Protein AF-A0A7S2DXL7-F1 (afdb_monomer)

InterPro domains:
  IPR011990 Tetratricopeptide-like helical domain superfamily [G3DSA:1.25.40.10] (2-121)
  IPR011990 Tetratricopeptide-like helical domain superfamily [SSF48452] (6-96)

Foldseek 3Di:
DVPLQVQLLVLQVVLVVCVVVVNLVVSLVSLVVSLVSCVPPPDLQSNLLSLLSSLVSCVVVVVLVSSLVSLVVSCVSPVPPPSSVLSNVLSCCVVVVPPPCNVVSVVVNVVSVVVVVVVSVVVVVVVPDD

Solvent-accessible surface area (backbone atoms only — not comparable to full-atom values): 6522 Å² total; per-residue (Å²): 127,63,67,42,55,51,50,22,49,51,24,42,54,50,14,54,55,32,37,78,68,75,33,32,72,62,13,23,54,25,13,51,52,15,24,66,58,30,67,89,47,94,61,36,64,63,35,16,52,24,26,28,52,22,12,50,29,27,44,76,71,70,40,44,74,61,13,39,54,25,7,49,50,7,25,73,52,30,75,85,36,63,60,15,51,47,45,38,53,52,42,50,27,62,77,69,70,47,74,83,58,60,65,60,49,53,54,51,52,50,51,45,53,50,50,51,53,49,50,53,51,48,53,54,56,66,75,61,75,126

Nearest PDB structures (foldseek):
  8rst-assembly1_A-2  TM=7.133E-01  e=2.708E-02  Bacillus phage phi3T
  3ro2-assembly1_A  TM=6.864E-01  e=3.503E-02  Mus musculus
  8rtc-assembly2_B  TM=7.166E-01  e=5.023E-02  Bacillus phage phi3T
  8j8p-assembly1_C  TM=7.841E-01  e=1.145E-01  Saccharomyces eubayanus
  7dkh-assembly2_E  TM=7.650E-01  e=1.728E-01  Saccharomyces cerevisiae S288C

Sequence (130 aa):
PHAARERAICHAALGRCLWRRGRPLEAAAQYEAGLRVTRDHSDVEVPSCLAASASRMYFEIGKFNLAEALASEAAQLHAESDVARLMVEAVHAVEGNQFEGAGEIADTGLEAARRTSRLVAAVVRDSGGL

Structure (mmCIF, N/CA/C/O backbone):
data_AF-A0A7S2DXL7-F1
#
_entry.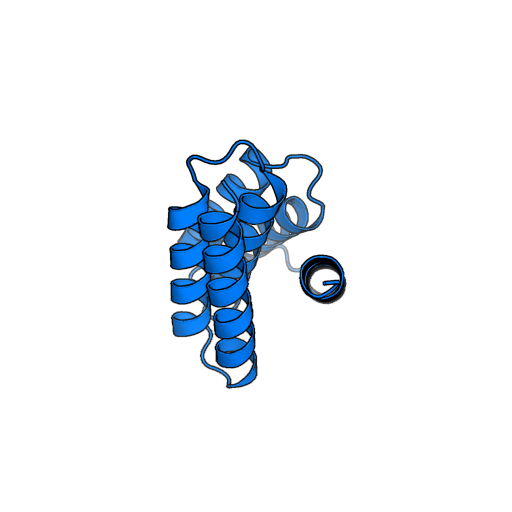id   AF-A0A7S2DXL7-F1
#
loop_
_atom_site.group_PDB
_atom_site.id
_atom_site.type_symbol
_atom_site.label_atom_id
_atom_site.label_alt_id
_atom_site.label_comp_id
_atom_site.label_asym_id
_atom_site.label_entity_id
_atom_site.label_seq_id
_atom_site.pdbx_PDB_ins_code
_atom_site.Cartn_x
_atom_site.Cartn_y
_atom_site.Cartn_z
_atom_site.occupancy
_atom_site.B_iso_or_equiv
_atom_site.auth_seq_id
_atom_site.auth_comp_id
_atom_site.auth_asym_id
_atom_site.auth_atom_id
_atom_site.pdbx_PDB_model_num
ATOM 1 N N . PRO A 1 1 ? 17.096 -4.241 -16.259 1.00 60.31 1 PRO A N 1
ATOM 2 C CA . PRO A 1 1 ? 17.062 -3.009 -15.429 1.00 60.31 1 PRO A CA 1
ATOM 3 C C . PRO A 1 1 ? 15.818 -2.124 -15.655 1.00 60.31 1 PRO A C 1
ATOM 5 O O . PRO A 1 1 ? 15.212 -1.715 -14.678 1.00 60.31 1 PRO A O 1
ATOM 8 N N . HIS A 1 2 ? 15.380 -1.873 -16.899 1.00 66.81 2 HIS A N 1
ATOM 9 C CA . HIS A 1 2 ? 14.184 -1.046 -17.173 1.00 66.81 2 HIS A CA 1
ATOM 10 C C . HIS A 1 2 ? 12.842 -1.792 -17.058 1.00 66.81 2 HIS A C 1
ATOM 12 O O . HIS A 1 2 ? 11.907 -1.294 -16.436 1.00 66.81 2 HIS A O 1
ATOM 18 N N . ALA A 1 3 ? 12.765 -3.021 -17.575 1.00 80.06 3 ALA A N 1
ATOM 19 C CA . ALA A 1 3 ? 11.505 -3.767 -17.674 1.00 80.06 3 ALA A CA 1
ATOM 20 C C . ALA A 1 3 ? 10.828 -4.069 -16.321 1.00 80.06 3 ALA A C 1
ATOM 22 O O . ALA A 1 3 ? 9.606 -4.155 -16.230 1.00 80.06 3 ALA A O 1
ATOM 23 N N . ALA A 1 4 ? 11.607 -4.244 -15.252 1.00 80.12 4 ALA A N 1
ATOM 24 C CA . ALA A 1 4 ? 11.070 -4.477 -13.912 1.00 80.12 4 ALA A CA 1
ATOM 25 C C . ALA A 1 4 ? 10.490 -3.195 -13.296 1.00 80.12 4 ALA A C 1
ATOM 27 O O . ALA A 1 4 ? 9.410 -3.232 -12.709 1.00 80.12 4 ALA A O 1
ATOM 28 N N . ARG A 1 5 ? 11.152 -2.051 -13.514 1.00 79.94 5 ARG A N 1
ATOM 29 C CA . ARG A 1 5 ? 10.647 -0.731 -13.120 1.00 79.94 5 ARG A CA 1
ATOM 30 C C . ARG A 1 5 ? 9.350 -0.394 -13.854 1.00 79.94 5 ARG A C 1
ATOM 32 O O . ARG A 1 5 ? 8.380 0.013 -13.226 1.00 79.94 5 ARG A O 1
ATOM 39 N N . GLU A 1 6 ? 9.289 -0.639 -15.160 1.00 83.69 6 GLU A N 1
ATOM 40 C CA . GLU A 1 6 ? 8.064 -0.471 -15.954 1.00 83.69 6 GLU A CA 1
ATOM 41 C C . GLU A 1 6 ? 6.936 -1.382 -15.467 1.00 83.69 6 GLU A C 1
ATOM 43 O O . GLU A 1 6 ? 5.812 -0.926 -15.264 1.00 83.69 6 GLU A O 1
ATOM 48 N N . ARG A 1 7 ? 7.235 -2.657 -15.190 1.00 87.69 7 ARG A N 1
ATOM 49 C CA . ARG A 1 7 ? 6.252 -3.606 -14.652 1.00 87.69 7 ARG A CA 1
ATOM 50 C C . ARG A 1 7 ? 5.707 -3.153 -13.295 1.00 87.69 7 ARG A C 1
ATOM 52 O O . ARG A 1 7 ? 4.498 -3.214 -13.078 1.00 87.69 7 ARG A O 1
ATOM 59 N N . ALA A 1 8 ? 6.563 -2.645 -12.411 1.00 87.56 8 ALA A N 1
ATOM 60 C CA . ALA A 1 8 ? 6.138 -2.036 -11.154 1.00 87.56 8 ALA A CA 1
ATOM 61 C C . ALA A 1 8 ? 5.255 -0.799 -11.363 1.00 87.56 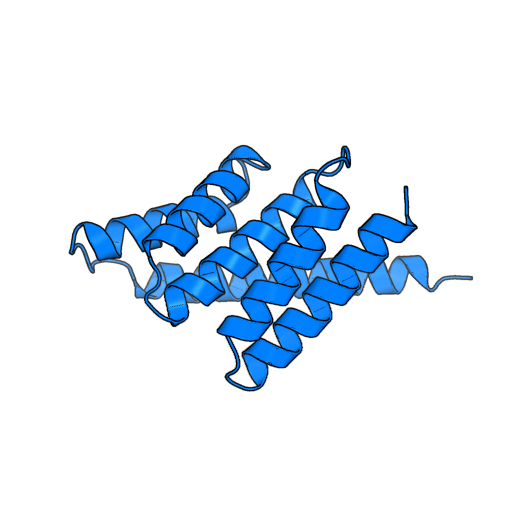8 ALA A C 1
ATOM 63 O O . ALA A 1 8 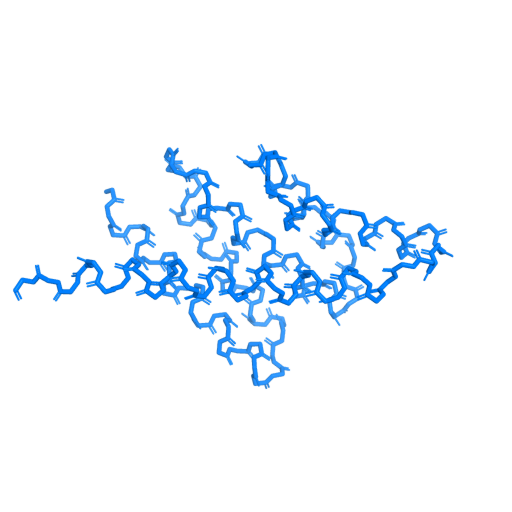? 4.226 -0.662 -10.700 1.00 87.56 8 ALA A O 1
ATOM 64 N N . ILE A 1 9 ? 5.593 0.065 -12.322 1.00 84.88 9 ILE A N 1
ATOM 65 C CA . ILE A 1 9 ? 4.769 1.224 -12.684 1.00 84.88 9 ILE A CA 1
ATOM 66 C C . ILE A 1 9 ? 3.391 0.782 -13.202 1.00 84.88 9 ILE A C 1
ATOM 68 O O . ILE A 1 9 ? 2.378 1.372 -12.815 1.00 84.88 9 ILE A O 1
ATOM 72 N N . CYS A 1 10 ? 3.320 -0.269 -14.022 1.00 88.31 10 CYS A N 1
ATOM 73 C CA . CYS A 1 10 ? 2.055 -0.834 -14.496 1.00 88.31 10 CYS A CA 1
ATOM 74 C C . CYS A 1 10 ? 1.199 -1.354 -13.337 1.00 88.31 10 CYS A C 1
ATOM 76 O O . CYS A 1 10 ? 0.014 -1.021 -13.250 1.00 88.31 10 CYS A O 1
ATOM 78 N N . HIS A 1 11 ? 1.799 -2.110 -12.416 1.00 90.81 11 HIS A N 1
ATOM 79 C CA . HIS A 1 11 ? 1.129 -2.558 -11.198 1.00 90.81 11 HIS A CA 1
ATOM 80 C C . HIS A 1 11 ? 0.620 -1.374 -10.361 1.00 90.81 11 HIS A C 1
ATOM 82 O O . HIS A 1 11 ? -0.540 -1.371 -9.945 1.00 90.81 11 HIS A O 1
ATOM 88 N N . ALA A 1 12 ? 1.419 -0.314 -10.201 1.00 85.19 12 ALA A N 1
ATOM 89 C CA . ALA A 1 12 ? 1.003 0.896 -9.493 1.00 85.19 12 ALA A CA 1
ATOM 90 C C . ALA A 1 12 ? -0.185 1.599 -10.168 1.00 85.19 12 ALA A C 1
ATOM 92 O O . ALA A 1 12 ? -1.117 2.059 -9.505 1.00 85.19 12 ALA A O 1
ATOM 93 N N . ALA A 1 13 ? -0.170 1.696 -11.499 1.00 87.25 13 ALA A N 1
ATOM 94 C CA . ALA A 1 13 ? -1.252 2.305 -12.261 1.00 87.25 13 ALA A CA 1
ATOM 95 C C . ALA A 1 13 ? -2.557 1.506 -12.134 1.00 87.25 13 ALA A C 1
ATOM 97 O O . ALA A 1 13 ? -3.618 2.097 -11.913 1.00 87.25 13 ALA A O 1
ATOM 98 N N . LEU A 1 14 ? -2.479 0.174 -12.208 1.00 91.25 14 LEU A N 1
ATOM 99 C CA . LEU A 1 14 ? -3.630 -0.702 -12.010 1.00 91.25 14 LEU A CA 1
ATOM 100 C C . LEU A 1 14 ? 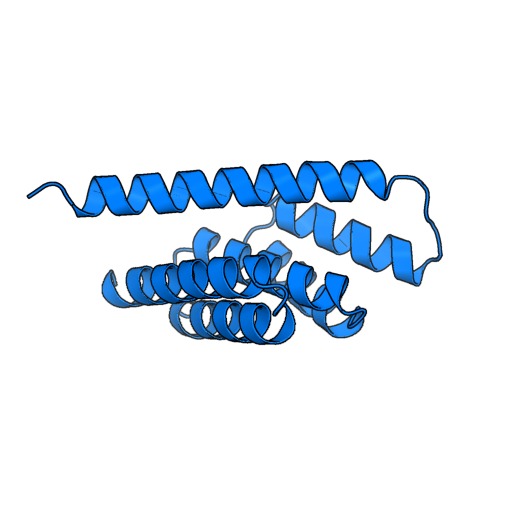-4.166 -0.615 -10.575 1.00 91.25 14 LEU A C 1
ATOM 102 O O . LEU A 1 14 ? -5.376 -0.470 -10.395 1.00 91.25 14 LEU A O 1
ATOM 106 N N . GLY A 1 15 ? -3.283 -0.609 -9.571 1.00 90.38 15 GLY A N 1
ATOM 107 C CA . GLY A 1 15 ? -3.649 -0.413 -8.167 1.00 90.38 15 GLY A CA 1
ATOM 108 C C . GLY A 1 15 ? -4.447 0.875 -7.952 1.00 90.38 15 GLY A C 1
ATOM 109 O O . GLY A 1 15 ? -5.540 0.844 -7.386 1.00 90.38 15 GLY A O 1
ATOM 110 N N . ARG A 1 16 ? -3.997 1.999 -8.527 1.00 87.31 16 ARG A N 1
ATOM 111 C CA . ARG A 1 16 ? -4.742 3.274 -8.483 1.00 87.31 16 ARG A CA 1
ATOM 112 C C . ARG A 1 16 ? -6.116 3.193 -9.142 1.00 87.31 16 ARG A C 1
ATOM 114 O O . ARG A 1 16 ? -7.060 3.839 -8.688 1.00 87.31 16 ARG A O 1
ATOM 121 N N . CYS A 1 17 ? -6.245 2.468 -10.249 1.00 88.19 17 CYS A N 1
ATOM 122 C CA . CYS A 1 17 ? -7.533 2.286 -10.917 1.00 88.19 17 CYS A CA 1
ATOM 123 C C . CYS A 1 17 ? -8.500 1.444 -10.077 1.00 88.19 17 CYS A C 1
ATOM 125 O O . CYS A 1 17 ? -9.681 1.773 -10.014 1.00 88.19 17 CYS A O 1
ATOM 127 N N . LEU A 1 18 ? -8.008 0.397 -9.414 1.00 90.62 18 LEU A N 1
ATOM 128 C CA . LEU A 1 18 ? -8.809 -0.446 -8.523 1.00 90.62 18 LEU A CA 1
ATOM 129 C C . LEU A 1 18 ? -9.259 0.320 -7.280 1.00 90.62 18 LEU A C 1
ATOM 131 O O . LEU A 1 18 ? -10.439 0.280 -6.937 1.00 90.62 18 LEU A O 1
ATOM 135 N N . TRP A 1 19 ? -8.361 1.097 -6.677 1.00 88.06 19 TRP A N 1
ATOM 136 C CA . TRP A 1 19 ? -8.691 1.947 -5.537 1.00 88.06 19 TRP A CA 1
ATOM 137 C C . TRP A 1 19 ? -9.797 2.953 -5.871 1.00 88.06 19 TRP A C 1
ATOM 139 O O . TRP A 1 19 ? -10.812 3.004 -5.184 1.00 88.06 19 TRP A O 1
ATOM 149 N N . ARG A 1 20 ? -9.675 3.668 -6.999 1.00 87.44 20 ARG A N 1
ATOM 150 C CA . ARG A 1 20 ? -10.712 4.607 -7.470 1.00 87.44 20 ARG A CA 1
ATOM 151 C C . ARG A 1 20 ? -12.059 3.945 -7.770 1.00 87.44 20 ARG A C 1
ATOM 153 O O . ARG A 1 20 ? -13.069 4.634 -7.828 1.00 87.44 20 ARG A O 1
ATOM 160 N N . ARG A 1 21 ? -12.084 2.625 -7.967 1.00 92.50 21 ARG A N 1
ATOM 161 C CA . ARG A 1 21 ? -13.311 1.824 -8.106 1.00 92.50 21 ARG A CA 1
ATOM 162 C C . ARG A 1 21 ? -13.830 1.281 -6.768 1.00 92.50 21 ARG A C 1
ATOM 164 O O . ARG A 1 21 ? -14.711 0.429 -6.782 1.00 92.50 21 ARG A O 1
ATOM 171 N N . GLY A 1 22 ? -13.282 1.722 -5.636 1.00 91.25 22 GLY A N 1
ATOM 172 C CA . GLY A 1 22 ? -13.668 1.248 -4.306 1.00 91.25 22 GLY A CA 1
ATOM 173 C C . GLY A 1 22 ? -13.195 -0.175 -4.005 1.00 91.25 22 GLY A C 1
ATOM 174 O O . GLY A 1 22 ? -13.820 -0.864 -3.206 1.00 91.25 22 GLY A O 1
ATOM 175 N N . ARG A 1 23 ? -12.113 -0.641 -4.649 1.00 93.56 23 ARG A N 1
ATOM 176 C CA . ARG A 1 23 ? -11.551 -1.997 -4.473 1.00 93.56 23 ARG A CA 1
ATOM 177 C C . ARG A 1 23 ? -10.169 -1.942 -3.796 1.00 93.56 23 ARG A C 1
ATOM 179 O O . ARG A 1 23 ? -9.177 -2.329 -4.418 1.00 93.56 23 ARG A O 1
ATOM 186 N N . PRO A 1 24 ? -10.068 -1.451 -2.545 1.00 89.00 24 PRO A N 1
ATOM 187 C CA . PRO A 1 24 ? -8.788 -1.217 -1.868 1.00 89.00 24 PRO A CA 1
ATOM 188 C C . PRO A 1 24 ? -7.975 -2.499 -1.644 1.00 89.00 24 PRO A C 1
ATOM 190 O O . PRO A 1 24 ? -6.763 -2.486 -1.830 1.00 89.00 24 PRO A O 1
ATOM 193 N N . LEU A 1 25 ? -8.616 -3.635 -1.344 1.00 93.38 25 LEU A N 1
ATOM 194 C CA . LEU A 1 25 ? -7.906 -4.908 -1.151 1.00 93.38 25 LEU A CA 1
ATOM 195 C C . LEU A 1 25 ? -7.168 -5.359 -2.422 1.00 93.38 25 LEU A C 1
ATOM 197 O O . LEU A 1 25 ? -6.029 -5.817 -2.374 1.00 93.38 25 LEU A O 1
ATOM 201 N N . GLU A 1 26 ? -7.804 -5.201 -3.580 1.00 94.06 26 GLU A N 1
ATOM 202 C CA . GLU A 1 26 ? -7.187 -5.552 -4.858 1.00 94.06 26 GLU A CA 1
ATOM 203 C C . GLU A 1 26 ? -6.140 -4.527 -5.282 1.00 94.06 26 GLU A C 1
ATOM 205 O O . GLU A 1 26 ? -5.141 -4.887 -5.900 1.00 94.06 26 GLU A O 1
ATOM 210 N N . ALA A 1 27 ? -6.337 -3.257 -4.921 1.00 91.88 27 ALA A N 1
ATOM 211 C CA . ALA A 1 27 ? -5.321 -2.233 -5.102 1.00 91.88 27 ALA A CA 1
ATOM 212 C C . ALA A 1 27 ? -4.047 -2.560 -4.307 1.00 91.88 27 ALA A C 1
ATOM 214 O O . ALA A 1 27 ? -2.959 -2.517 -4.880 1.00 91.88 27 ALA A O 1
ATOM 215 N N . ALA A 1 28 ? -4.185 -2.960 -3.037 1.00 93.56 28 ALA A N 1
ATOM 216 C CA . ALA A 1 28 ? -3.073 -3.393 -2.189 1.00 93.56 28 ALA A CA 1
ATOM 217 C C . ALA A 1 28 ? -2.284 -4.539 -2.841 1.00 93.56 28 ALA A C 1
ATOM 219 O O . ALA A 1 28 ? -1.068 -4.442 -3.005 1.00 93.56 28 ALA A O 1
ATOM 220 N N . ALA A 1 29 ? -2.990 -5.566 -3.327 1.00 95.31 29 ALA A N 1
ATOM 221 C CA . ALA A 1 29 ? -2.374 -6.711 -3.992 1.00 95.31 29 ALA A CA 1
ATOM 222 C C . ALA A 1 29 ? -1.550 -6.315 -5.231 1.00 95.31 29 ALA A C 1
ATOM 224 O O . ALA A 1 29 ? -0.495 -6.900 -5.489 1.00 95.31 29 ALA A O 1
ATOM 225 N N . GLN A 1 30 ? -2.001 -5.313 -5.995 1.00 95.00 30 GLN A N 1
ATOM 226 C CA . GLN A 1 30 ? -1.237 -4.802 -7.134 1.00 95.00 30 GLN A CA 1
ATOM 227 C C . GLN A 1 30 ? 0.015 -4.047 -6.691 1.00 95.00 30 GLN A C 1
ATOM 229 O O . GLN A 1 30 ? 1.085 -4.279 -7.250 1.00 95.00 30 GLN A O 1
ATOM 234 N N . TYR A 1 31 ? -0.074 -3.191 -5.673 1.00 91.62 31 TYR A N 1
ATOM 235 C CA . TYR A 1 31 ? 1.101 -2.482 -5.162 1.00 91.62 31 TYR A CA 1
ATOM 236 C C . TYR A 1 31 ? 2.163 -3.440 -4.609 1.00 91.62 31 TYR A C 1
ATOM 238 O O . TYR A 1 31 ? 3.338 -3.299 -4.944 1.00 91.62 31 TYR A O 1
ATOM 246 N N . GLU A 1 32 ? 1.762 -4.474 -3.868 1.00 94.44 32 GLU A N 1
ATOM 247 C CA . GLU A 1 32 ? 2.675 -5.521 -3.394 1.00 94.44 32 GLU A CA 1
ATOM 248 C C . GLU A 1 32 ? 3.301 -6.335 -4.533 1.00 94.44 32 GLU A C 1
ATOM 250 O O . GLU A 1 32 ? 4.451 -6.769 -4.436 1.00 94.44 32 GLU A O 1
ATOM 255 N N . ALA A 1 33 ? 2.554 -6.585 -5.614 1.00 94.12 33 ALA A N 1
ATOM 256 C CA . ALA A 1 33 ? 3.096 -7.249 -6.796 1.00 94.12 33 ALA A CA 1
ATOM 257 C C . ALA A 1 33 ? 4.173 -6.387 -7.467 1.00 94.12 33 ALA A C 1
ATOM 259 O O . ALA A 1 33 ? 5.235 -6.902 -7.811 1.00 94.12 33 ALA A O 1
ATOM 260 N N . GLY A 1 34 ? 3.939 -5.076 -7.581 1.00 91.31 34 GLY A N 1
ATOM 261 C CA . GLY A 1 34 ? 4.955 -4.127 -8.033 1.00 91.31 34 GLY A CA 1
ATOM 262 C C . GLY A 1 34 ? 6.188 -4.138 -7.129 1.00 91.31 34 GLY A C 1
ATOM 263 O O . GLY A 1 34 ? 7.302 -4.268 -7.630 1.00 91.31 34 GLY A O 1
ATOM 264 N N . LEU A 1 35 ? 5.981 -4.080 -5.809 1.00 91.19 35 LEU A N 1
ATOM 265 C CA . LEU A 1 35 ? 7.051 -4.062 -4.809 1.00 91.19 35 LEU A CA 1
ATOM 266 C C . LEU A 1 35 ? 7.955 -5.295 -4.929 1.00 91.19 35 LEU A C 1
ATOM 268 O O . LEU A 1 35 ? 9.177 -5.166 -4.966 1.00 91.19 35 LEU A O 1
ATOM 272 N N . ARG A 1 36 ? 7.359 -6.487 -5.069 1.00 91.50 36 ARG A N 1
ATOM 273 C CA . ARG A 1 36 ? 8.091 -7.750 -5.262 1.00 91.50 36 ARG A CA 1
ATOM 274 C C . ARG A 1 36 ? 8.976 -7.742 -6.504 1.00 91.50 36 ARG A C 1
ATOM 276 O O . ARG A 1 36 ? 10.062 -8.304 -6.470 1.00 91.50 36 ARG A O 1
ATOM 283 N N . VAL A 1 37 ? 8.527 -7.112 -7.589 1.00 89.81 37 VAL A N 1
ATOM 284 C CA . VAL A 1 37 ? 9.296 -7.033 -8.841 1.00 89.81 37 VAL A CA 1
ATOM 285 C C . VAL A 1 37 ? 10.492 -6.083 -8.713 1.00 89.81 37 VAL A C 1
ATOM 287 O O . VAL A 1 37 ? 11.512 -6.293 -9.368 1.00 89.81 37 VAL A O 1
ATOM 290 N N . THR A 1 38 ? 10.388 -5.051 -7.874 1.00 84.56 38 THR A N 1
ATOM 291 C CA . THR A 1 38 ? 11.438 -4.037 -7.699 1.00 84.56 38 THR A CA 1
ATOM 292 C C . THR A 1 38 ? 12.348 -4.267 -6.495 1.00 84.56 38 THR A C 1
ATOM 294 O O . THR A 1 38 ? 13.306 -3.523 -6.345 1.00 84.56 38 THR A O 1
ATOM 297 N N . ARG A 1 39 ? 12.102 -5.291 -5.666 1.00 77.75 39 ARG A N 1
ATOM 298 C CA . ARG A 1 39 ? 12.834 -5.521 -4.405 1.00 77.75 39 ARG A CA 1
ATOM 299 C C . ARG A 1 39 ? 14.352 -5.696 -4.577 1.00 77.75 39 ARG A C 1
ATOM 301 O O . ARG A 1 39 ? 15.097 -5.274 -3.705 1.00 77.75 39 ARG A O 1
ATOM 308 N N . ASP A 1 40 ? 14.800 -6.225 -5.714 1.00 74.75 40 ASP A N 1
ATOM 309 C CA . ASP A 1 40 ? 16.231 -6.420 -6.009 1.00 74.75 40 ASP A CA 1
ATOM 310 C C . ASP A 1 40 ? 16.868 -5.250 -6.793 1.00 74.75 40 ASP A C 1
ATOM 312 O O . ASP A 1 40 ? 17.965 -5.383 -7.336 1.00 74.75 40 ASP A O 1
ATOM 316 N N . HIS A 1 41 ? 16.178 -4.110 -6.923 1.00 72.81 41 HIS A N 1
ATOM 317 C CA . HIS A 1 41 ? 16.680 -2.953 -7.672 1.00 72.81 41 HIS A CA 1
ATOM 318 C C . HIS A 1 41 ? 17.360 -1.938 -6.753 1.00 72.81 41 HIS A C 1
ATOM 320 O O . HIS A 1 41 ? 16.928 -1.704 -5.631 1.00 72.81 41 HIS A O 1
ATOM 326 N N . SER A 1 42 ? 18.405 -1.284 -7.265 1.00 68.31 42 SER A N 1
ATOM 327 C CA . SER A 1 42 ? 19.132 -0.221 -6.560 1.00 68.31 42 SER A CA 1
ATOM 328 C C . SER A 1 42 ? 18.339 1.086 -6.411 1.00 68.31 42 SER A C 1
ATOM 330 O O . SER A 1 42 ? 18.744 1.955 -5.648 1.00 68.31 42 SER A O 1
ATOM 332 N N . ASP A 1 43 ? 17.228 1.237 -7.140 1.00 77.12 43 ASP A N 1
ATOM 333 C CA . ASP A 1 43 ? 16.281 2.347 -6.994 1.00 77.12 43 ASP A CA 1
ATOM 334 C C . ASP A 1 43 ? 15.323 2.042 -5.833 1.00 77.12 43 ASP A C 1
ATOM 336 O O . ASP A 1 43 ? 14.484 1.146 -5.936 1.00 77.12 43 ASP A O 1
ATOM 340 N N . VAL A 1 44 ? 15.468 2.782 -4.732 1.00 81.06 44 VAL A N 1
ATOM 341 C CA . VAL A 1 44 ? 14.669 2.622 -3.507 1.00 81.06 44 VAL A CA 1
ATOM 342 C C . VAL A 1 44 ? 13.390 3.464 -3.502 1.00 81.06 44 VAL A C 1
ATOM 344 O O . VAL A 1 44 ? 12.480 3.202 -2.711 1.00 81.06 44 VAL A O 1
ATOM 347 N N . GLU A 1 45 ? 13.276 4.441 -4.405 1.00 81.56 45 GLU A N 1
ATOM 348 C CA . GLU A 1 45 ? 12.155 5.383 -4.433 1.00 81.56 45 GLU A CA 1
ATOM 349 C C . GLU A 1 45 ? 10.866 4.684 -4.891 1.00 81.56 45 GLU A C 1
ATOM 351 O O . GLU A 1 45 ? 9.809 4.820 -4.265 1.00 81.56 45 GLU A O 1
ATOM 356 N N . VAL A 1 46 ? 10.959 3.873 -5.953 1.00 83.19 46 VAL A N 1
ATOM 357 C CA . VAL A 1 46 ? 9.818 3.110 -6.486 1.00 83.19 46 VAL A CA 1
ATOM 358 C C . VAL A 1 46 ? 9.312 2.057 -5.482 1.00 83.19 46 VAL A C 1
ATOM 360 O O . VAL A 1 46 ? 8.112 2.079 -5.185 1.00 83.19 46 VAL A O 1
ATOM 363 N N . PRO A 1 47 ? 10.161 1.175 -4.912 1.00 87.44 47 PRO A N 1
ATOM 364 C CA . PRO A 1 47 ? 9.778 0.283 -3.817 1.00 87.44 47 PRO A CA 1
ATOM 365 C C . PRO A 1 47 ? 9.135 1.006 -2.626 1.00 87.44 47 PRO A C 1
ATOM 367 O O . PRO A 1 47 ? 8.058 0.599 -2.191 1.00 87.44 47 PRO A O 1
ATOM 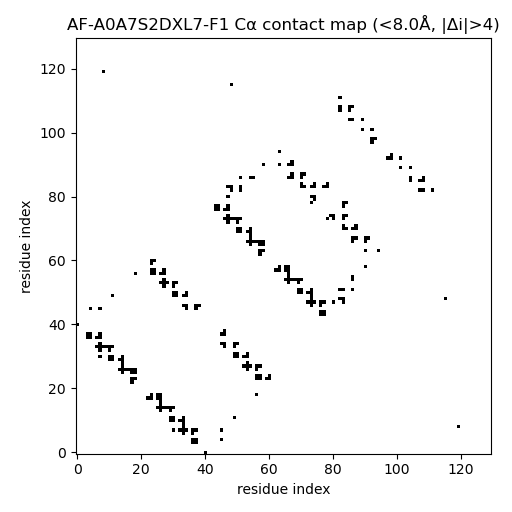370 N N . SER A 1 48 ? 9.726 2.105 -2.137 1.00 86.88 48 SER A N 1
ATOM 371 C CA . SER A 1 48 ? 9.178 2.858 -0.996 1.00 86.88 48 SER A CA 1
ATOM 372 C C . SER A 1 48 ? 7.768 3.387 -1.290 1.00 86.88 48 SER A C 1
ATOM 374 O O . SER A 1 48 ? 6.842 3.190 -0.501 1.00 86.88 48 SER A O 1
ATOM 376 N N . CYS A 1 49 ? 7.553 3.969 -2.474 1.00 84.25 49 CYS A N 1
ATOM 377 C CA . CYS A 1 49 ? 6.234 4.455 -2.884 1.00 84.25 49 CYS A CA 1
ATOM 378 C C . CYS A 1 49 ? 5.185 3.338 -2.990 1.00 84.25 49 CYS A C 1
ATOM 380 O O . CYS A 1 49 ? 4.017 3.546 -2.647 1.00 84.25 49 CYS A O 1
ATOM 382 N N . LEU A 1 50 ? 5.574 2.163 -3.490 1.00 88.88 50 LEU A N 1
ATOM 383 C CA . LEU A 1 50 ? 4.684 1.006 -3.613 1.00 88.88 50 LEU A CA 1
ATOM 384 C C . LEU A 1 50 ? 4.290 0.459 -2.241 1.00 88.88 50 LEU A C 1
ATOM 386 O O . LEU A 1 50 ? 3.107 0.212 -2.008 1.00 88.88 50 LEU A O 1
ATOM 390 N N . ALA A 1 51 ? 5.255 0.343 -1.328 1.00 90.50 51 ALA A N 1
ATOM 391 C CA . ALA A 1 51 ? 5.022 -0.083 0.046 1.00 90.50 51 ALA A CA 1
ATOM 392 C C . ALA A 1 51 ? 4.095 0.901 0.789 1.00 90.50 51 ALA A C 1
ATOM 394 O O . ALA A 1 51 ? 3.080 0.485 1.348 1.00 90.50 51 ALA A O 1
ATOM 395 N N . ALA A 1 52 ? 4.335 2.214 0.679 1.00 86.62 52 ALA A N 1
ATOM 396 C CA . ALA A 1 52 ? 3.460 3.239 1.257 1.00 86.62 52 ALA A CA 1
ATOM 397 C C . ALA A 1 52 ? 2.039 3.214 0.656 1.00 86.62 52 ALA A C 1
ATOM 399 O O . ALA A 1 52 ? 1.043 3.355 1.367 1.00 86.62 52 ALA A O 1
ATOM 400 N N . SER A 1 53 ? 1.921 2.981 -0.656 1.00 86.75 53 SER A N 1
ATOM 401 C CA . SER A 1 53 ? 0.618 2.868 -1.323 1.00 86.75 53 SER A CA 1
ATOM 402 C C . SER A 1 53 ? -0.159 1.636 -0.855 1.00 86.75 53 SER A C 1
ATOM 404 O O . SER A 1 53 ? -1.360 1.733 -0.613 1.00 86.75 53 SER A O 1
ATOM 406 N N . ALA A 1 54 ? 0.508 0.488 -0.695 1.00 90.06 54 ALA A N 1
ATOM 407 C CA . ALA A 1 54 ? -0.101 -0.721 -0.144 1.00 90.06 54 ALA A CA 1
ATOM 408 C C . ALA A 1 54 ? -0.521 -0.521 1.322 1.00 90.06 54 ALA A C 1
ATOM 410 O O . ALA A 1 54 ? -1.649 -0.860 1.682 1.00 90.06 54 ALA A O 1
ATOM 411 N N . SER A 1 55 ? 0.341 0.105 2.131 1.00 89.44 55 SER A N 1
ATOM 412 C CA . SER A 1 55 ? 0.050 0.470 3.521 1.00 89.44 55 SER A CA 1
ATOM 413 C C . SER A 1 55 ? -1.242 1.282 3.632 1.00 89.44 55 SER A C 1
ATOM 415 O O . SER A 1 55 ? -2.150 0.904 4.373 1.00 89.44 55 SER A O 1
ATOM 417 N N . ARG A 1 56 ? -1.396 2.326 2.806 1.00 87.06 56 ARG A N 1
ATOM 418 C CA . ARG A 1 56 ? -2.619 3.140 2.759 1.00 87.06 56 ARG A CA 1
ATOM 419 C C . ARG A 1 56 ? -3.867 2.313 2.461 1.00 87.06 56 ARG A C 1
ATOM 421 O O . ARG A 1 56 ? -4.893 2.505 3.103 1.00 87.06 56 ARG A O 1
ATOM 428 N N . M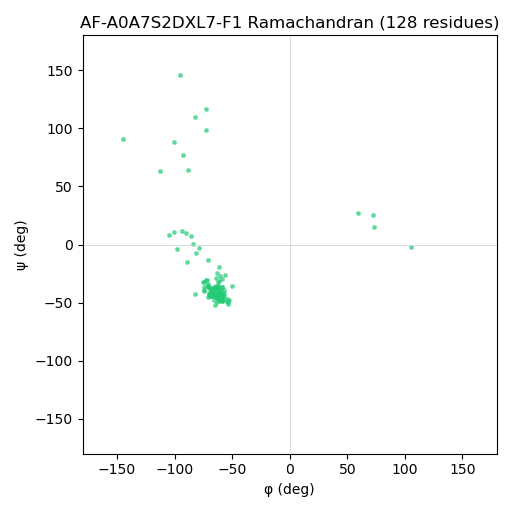ET A 1 57 ? -3.800 1.393 1.500 1.00 90.56 57 MET A N 1
ATOM 429 C CA . MET A 1 57 ? -4.954 0.550 1.168 1.00 90.56 57 MET A CA 1
ATOM 430 C C . MET A 1 57 ? -5.355 -0.353 2.334 1.00 90.56 57 MET A C 1
ATOM 432 O O . MET A 1 57 ? -6.547 -0.551 2.561 1.00 90.56 57 MET A O 1
ATOM 436 N N . TYR A 1 58 ? -4.382 -0.881 3.082 1.00 87.56 58 TYR A N 1
ATOM 437 C CA . TYR A 1 58 ? -4.655 -1.673 4.279 1.00 87.56 58 TYR A CA 1
ATOM 438 C C . TYR A 1 58 ? -5.203 -0.840 5.431 1.00 87.56 58 TYR A C 1
ATOM 440 O O . TYR A 1 58 ? -6.115 -1.300 6.118 1.00 87.56 58 TYR A O 1
ATOM 448 N N . PHE A 1 59 ? -4.712 0.387 5.591 1.00 83.06 59 PHE A N 1
ATOM 449 C CA . PHE A 1 59 ? -5.239 1.346 6.552 1.00 83.06 59 PHE A CA 1
ATOM 450 C C . PHE A 1 59 ? -6.718 1.659 6.275 1.00 83.06 59 PHE A C 1
ATOM 452 O O . PHE A 1 59 ? -7.545 1.561 7.177 1.00 83.06 59 PHE A O 1
ATOM 459 N N . GLU A 1 60 ? -7.083 1.928 5.014 1.00 83.56 60 GLU A N 1
ATOM 460 C CA . GLU A 1 60 ? -8.470 2.223 4.608 1.00 83.56 60 GLU A CA 1
ATOM 461 C C . GLU A 1 60 ? -9.454 1.072 4.891 1.00 83.56 60 GLU A C 1
ATOM 463 O O . GLU A 1 60 ? -10.640 1.318 5.101 1.00 83.56 60 GLU A O 1
ATOM 468 N N . ILE A 1 61 ? -8.983 -0.180 4.921 1.00 86.44 61 ILE A N 1
ATOM 469 C CA . ILE A 1 61 ? -9.815 -1.354 5.247 1.00 86.44 61 ILE A CA 1
ATOM 470 C C . ILE A 1 61 ? -9.651 -1.840 6.693 1.00 86.44 61 ILE A C 1
ATOM 472 O O . ILE A 1 61 ? -10.101 -2.939 7.018 1.00 86.44 61 ILE A O 1
ATOM 476 N N . GLY A 1 62 ? -8.985 -1.060 7.549 1.00 82.38 62 GLY A N 1
ATOM 477 C CA . GLY A 1 62 ? -8.810 -1.360 8.971 1.00 82.38 62 GLY A CA 1
ATOM 478 C C . GLY A 1 62 ? -7.823 -2.488 9.283 1.00 82.38 62 GLY A C 1
ATOM 479 O O . GLY A 1 62 ? -7.818 -3.013 10.394 1.00 82.38 62 GLY A O 1
ATOM 480 N N . LYS A 1 63 ? -6.978 -2.895 8.328 1.00 86.31 63 LYS A N 1
ATOM 481 C CA . LYS A 1 63 ? -5.913 -3.889 8.551 1.00 86.31 63 LYS A CA 1
ATOM 482 C C . LYS A 1 63 ? -4.630 -3.204 9.032 1.00 86.31 63 LYS A C 1
ATOM 484 O O . LYS A 1 63 ? -3.611 -3.242 8.342 1.00 86.31 63 LYS A O 1
ATOM 489 N N . PHE A 1 64 ? -4.689 -2.585 10.209 1.00 82.00 64 PHE A N 1
ATOM 490 C CA . PHE A 1 64 ? -3.624 -1.722 10.739 1.00 82.00 64 PHE A CA 1
ATOM 491 C C . PHE A 1 64 ? -2.271 -2.429 10.884 1.00 82.00 64 PHE A C 1
ATOM 493 O O . PHE A 1 64 ? -1.287 -1.897 10.393 1.00 82.00 64 PHE A O 1
ATOM 500 N N . ASN A 1 65 ? -2.229 -3.682 11.352 1.00 82.56 65 ASN A N 1
ATOM 501 C CA . ASN A 1 65 ? -0.975 -4.450 11.440 1.00 82.56 65 ASN A CA 1
ATOM 502 C C . ASN A 1 65 ? -0.251 -4.586 10.083 1.00 82.56 65 ASN A C 1
ATOM 504 O O . ASN A 1 65 ? 0.974 -4.526 10.005 1.00 82.56 65 ASN A O 1
ATOM 508 N N . LEU A 1 66 ? -1.003 -4.791 8.991 1.00 87.38 66 LEU A N 1
ATOM 509 C CA . LEU A 1 66 ? -0.417 -4.866 7.646 1.00 87.38 66 LEU A CA 1
ATOM 510 C C . LEU A 1 66 ? -0.005 -3.480 7.147 1.00 87.38 66 LEU A C 1
ATOM 512 O O . LEU A 1 66 ? 1.017 -3.346 6.475 1.00 87.38 66 LEU A O 1
ATOM 516 N N . ALA A 1 67 ? -0.794 -2.457 7.479 1.00 86.31 67 ALA A N 1
ATOM 517 C CA . ALA A 1 67 ? -0.465 -1.078 7.162 1.00 86.31 67 ALA A CA 1
ATOM 518 C C . ALA A 1 67 ? 0.833 -0.634 7.855 1.00 86.31 67 ALA A C 1
ATOM 520 O O . ALA A 1 67 ? 1.689 -0.053 7.190 1.00 86.31 67 ALA A O 1
ATOM 521 N N . GLU A 1 68 ? 1.018 -0.963 9.135 1.00 86.19 68 GLU A N 1
ATOM 522 C CA . GLU A 1 68 ? 2.218 -0.647 9.914 1.00 86.19 68 GLU A CA 1
ATOM 523 C C . GLU A 1 68 ? 3.466 -1.304 9.321 1.00 86.19 68 GLU A C 1
ATOM 525 O O . GLU A 1 68 ? 4.477 -0.637 9.089 1.00 86.19 68 GLU A O 1
ATOM 530 N N . ALA A 1 69 ? 3.381 -2.606 9.024 1.00 89.69 69 ALA A N 1
ATOM 531 C CA . ALA A 1 69 ? 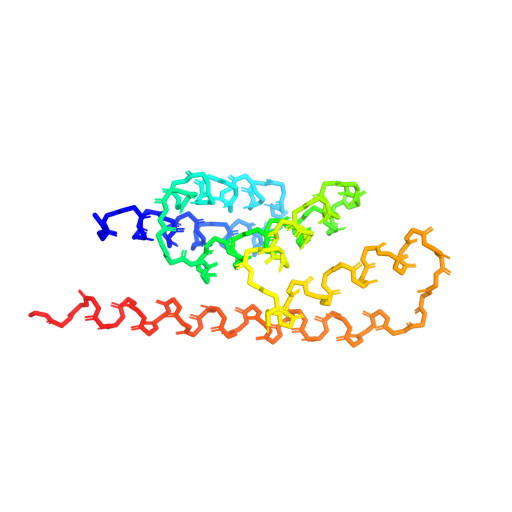4.498 -3.366 8.476 1.00 89.69 69 ALA A CA 1
ATOM 532 C C . ALA A 1 69 ? 4.984 -2.761 7.151 1.00 89.69 69 ALA A C 1
ATOM 534 O O . ALA A 1 69 ? 6.182 -2.560 6.952 1.00 89.69 69 ALA A O 1
ATOM 535 N N . LEU A 1 70 ? 4.049 -2.405 6.267 1.00 89.31 70 LEU A N 1
ATOM 536 C CA . LEU A 1 70 ? 4.365 -1.812 4.969 1.00 89.31 70 LEU A CA 1
ATOM 537 C C . LEU A 1 70 ? 4.802 -0.346 5.069 1.00 89.31 70 LEU A C 1
ATOM 539 O O . LEU A 1 70 ? 5.640 0.086 4.280 1.00 89.31 70 LEU A O 1
ATOM 543 N N . ALA A 1 71 ? 4.274 0.422 6.026 1.00 85.25 71 ALA A N 1
ATOM 544 C CA . ALA A 1 71 ? 4.732 1.787 6.288 1.00 85.25 71 ALA A CA 1
ATOM 545 C C . ALA A 1 71 ? 6.175 1.789 6.816 1.00 85.25 71 ALA A C 1
ATOM 547 O O . ALA A 1 71 ? 7.009 2.564 6.351 1.00 85.25 71 ALA A O 1
ATOM 548 N N . SER A 1 72 ? 6.485 0.857 7.719 1.00 85.75 72 SER A N 1
ATOM 549 C CA . SER A 1 72 ? 7.833 0.649 8.245 1.00 85.75 72 SER A CA 1
ATOM 550 C C . SER A 1 72 ? 8.802 0.206 7.150 1.00 85.75 72 SER A C 1
ATOM 552 O O . SER A 1 72 ? 9.889 0.769 7.042 1.00 85.75 72 SER A O 1
ATOM 554 N N . GLU A 1 73 ? 8.408 -0.742 6.289 1.00 89.00 73 GLU A N 1
ATOM 555 C CA . GLU A 1 73 ? 9.211 -1.144 5.122 1.00 89.00 73 GLU A CA 1
ATOM 556 C C . GLU A 1 73 ? 9.459 0.053 4.187 1.00 89.00 73 GLU A C 1
ATOM 558 O O . GLU A 1 73 ? 10.591 0.288 3.763 1.00 89.00 73 GLU A O 1
ATOM 563 N N . ALA A 1 74 ? 8.436 0.871 3.916 1.00 86.62 74 ALA A N 1
ATOM 564 C CA . ALA A 1 74 ? 8.569 2.065 3.083 1.00 86.62 74 ALA A CA 1
ATOM 565 C C . ALA A 1 74 ? 9.557 3.094 3.661 1.00 86.62 74 ALA A C 1
ATOM 567 O O . ALA A 1 74 ? 10.341 3.674 2.903 1.00 86.62 74 ALA A O 1
ATOM 568 N N . ALA A 1 75 ? 9.528 3.305 4.981 1.00 84.81 75 ALA A N 1
ATOM 569 C CA . ALA A 1 75 ? 10.416 4.228 5.683 1.00 84.81 75 ALA A CA 1
ATOM 570 C C . ALA A 1 75 ? 11.856 3.695 5.752 1.00 84.81 75 ALA A C 1
ATOM 572 O O . ALA A 1 75 ? 12.803 4.463 5.620 1.00 84.81 75 ALA A O 1
ATOM 573 N N . GLN A 1 76 ? 12.038 2.378 5.893 1.00 85.69 76 GLN A N 1
ATOM 574 C CA . GLN A 1 76 ? 13.360 1.743 5.841 1.00 85.69 76 GLN A CA 1
ATOM 575 C C . GLN A 1 76 ? 13.993 1.844 4.451 1.00 85.69 76 GLN A C 1
ATOM 577 O O . GLN A 1 76 ? 15.198 2.057 4.339 1.00 85.69 76 GLN A O 1
ATOM 582 N N . LEU A 1 77 ? 13.187 1.706 3.393 1.00 83.56 77 LEU A N 1
ATOM 583 C CA . LEU A 1 77 ? 13.651 1.836 2.011 1.00 83.56 77 LEU A CA 1
ATOM 584 C C . LEU A 1 77 ? 14.060 3.272 1.680 1.00 83.56 77 LEU A C 1
ATOM 586 O O . LEU A 1 77 ? 15.063 3.488 1.006 1.00 83.56 77 LEU A O 1
ATOM 590 N N . HIS A 1 78 ? 13.290 4.255 2.146 1.00 78.56 78 HIS A N 1
ATOM 591 C CA . HIS A 1 78 ? 13.561 5.660 1.879 1.00 78.56 78 HIS A CA 1
ATOM 592 C C . HIS A 1 78 ? 13.172 6.517 3.086 1.00 78.56 78 HIS A C 1
ATOM 594 O O . HIS A 1 78 ? 12.034 6.974 3.202 1.00 78.56 78 HIS A O 1
ATOM 600 N N . ALA A 1 79 ? 14.137 6.736 3.982 1.00 66.69 79 ALA A N 1
ATOM 601 C CA . ALA A 1 79 ? 13.924 7.425 5.257 1.00 66.69 79 ALA A CA 1
ATOM 602 C C . ALA A 1 79 ? 13.478 8.891 5.101 1.00 66.69 79 ALA A C 1
ATOM 604 O O . ALA A 1 79 ? 12.805 9.423 5.979 1.00 66.69 79 ALA A O 1
ATOM 605 N N . GLU A 1 80 ? 13.798 9.529 3.972 1.00 70.56 80 GLU A N 1
ATOM 606 C CA . GLU A 1 80 ? 13.372 10.899 3.644 1.00 70.56 80 GLU A CA 1
ATOM 607 C C . GLU A 1 80 ? 11.962 10.958 3.027 1.00 70.56 80 GLU A C 1
ATOM 609 O O . GLU A 1 80 ? 11.458 12.030 2.693 1.00 70.56 80 GLU A O 1
ATOM 614 N N . SER A 1 81 ? 11.293 9.813 2.859 1.00 69.12 81 SER A N 1
ATOM 615 C CA . SER A 1 81 ? 9.926 9.767 2.349 1.00 69.12 81 SER A CA 1
ATOM 616 C C . SER A 1 81 ? 8.943 10.275 3.402 1.00 69.12 81 SER A C 1
ATOM 618 O O . SER A 1 81 ? 8.486 9.519 4.263 1.00 69.12 81 SER A O 1
ATOM 620 N N . ASP A 1 82 ? 8.539 11.542 3.278 1.00 72.50 82 ASP A N 1
ATOM 621 C CA . ASP A 1 82 ? 7.466 12.131 4.094 1.00 72.50 82 ASP A CA 1
ATOM 622 C C . ASP A 1 82 ? 6.202 11.263 4.092 1.00 72.50 82 ASP A C 1
ATOM 624 O O . ASP A 1 82 ? 5.541 11.105 5.112 1.00 72.50 82 ASP A O 1
ATOM 628 N N . VAL A 1 83 ? 5.902 10.626 2.958 1.00 68.56 83 VAL A N 1
ATOM 629 C CA . VAL A 1 83 ? 4.738 9.747 2.789 1.00 68.56 83 VAL A CA 1
ATOM 630 C C . VAL A 1 83 ? 4.819 8.523 3.695 1.00 68.56 83 VAL A C 1
ATOM 632 O O . VAL A 1 83 ? 3.827 8.148 4.313 1.00 68.56 83 VAL A O 1
ATOM 635 N N . ALA A 1 84 ? 5.990 7.887 3.762 1.00 68.81 84 ALA A N 1
ATOM 636 C CA . ALA A 1 84 ? 6.187 6.703 4.587 1.00 68.81 84 ALA A CA 1
ATOM 637 C C . ALA A 1 84 ? 6.138 7.063 6.075 1.00 68.81 84 ALA A C 1
ATOM 639 O O . ALA A 1 84 ? 5.446 6.395 6.841 1.00 68.81 84 ALA A O 1
ATOM 640 N N . ARG A 1 85 ? 6.802 8.160 6.461 1.00 74.12 85 ARG A N 1
ATOM 641 C CA . ARG A 1 85 ? 6.800 8.663 7.839 1.00 74.12 85 ARG A CA 1
ATOM 642 C C . ARG A 1 85 ? 5.385 8.992 8.324 1.00 74.12 85 ARG A C 1
ATOM 644 O O . ARG A 1 85 ? 4.978 8.503 9.372 1.00 74.12 85 ARG A O 1
ATOM 651 N N . LEU A 1 86 ? 4.612 9.729 7.526 1.00 73.38 86 LEU A N 1
ATOM 652 C CA . LEU A 1 86 ? 3.230 10.085 7.859 1.00 73.38 86 LEU A CA 1
ATOM 653 C C . LEU A 1 86 ? 2.320 8.861 7.991 1.00 73.38 86 LEU A C 1
ATOM 655 O O . LEU A 1 86 ? 1.435 8.851 8.837 1.00 73.38 86 LEU A O 1
ATOM 659 N N . MET A 1 87 ? 2.530 7.818 7.183 1.00 70.44 87 MET A N 1
ATOM 660 C CA . MET A 1 87 ? 1.764 6.574 7.307 1.00 70.44 87 MET A CA 1
ATOM 661 C C . MET A 1 87 ? 2.084 5.816 8.601 1.00 70.44 87 MET A C 1
ATOM 663 O O . MET A 1 87 ? 1.168 5.257 9.198 1.00 70.44 87 MET A O 1
ATOM 667 N N . VAL A 1 88 ? 3.344 5.806 9.054 1.00 73.50 88 VAL A N 1
ATOM 668 C CA . VAL A 1 88 ? 3.713 5.225 10.360 1.00 73.50 88 VAL A CA 1
ATOM 669 C C . VAL A 1 88 ? 3.027 5.994 11.489 1.00 73.50 88 VAL A C 1
ATOM 671 O O . VAL A 1 88 ? 2.344 5.389 12.312 1.00 73.50 88 VAL A O 1
ATOM 674 N N . GLU A 1 89 ? 3.131 7.326 11.473 1.00 76.06 89 GLU A N 1
ATOM 675 C CA . GLU A 1 89 ? 2.477 8.203 12.454 1.00 76.06 89 GLU A CA 1
ATOM 676 C C . GLU A 1 89 ? 0.951 7.982 12.474 1.00 76.06 89 GLU A C 1
ATOM 678 O O . GLU A 1 89 ? 0.355 7.865 13.542 1.00 76.06 89 GLU A O 1
ATOM 683 N N . ALA A 1 90 ? 0.321 7.829 11.304 1.00 70.88 90 ALA A N 1
ATOM 684 C CA . ALA A 1 90 ? -1.111 7.552 11.176 1.00 70.88 90 ALA A CA 1
ATOM 685 C C . ALA A 1 90 ? -1.537 6.233 11.821 1.00 70.88 90 ALA A C 1
ATOM 687 O O . ALA A 1 90 ? -2.568 6.170 12.491 1.00 70.88 90 ALA A O 1
ATOM 688 N N . VAL A 1 91 ? -0.770 5.166 11.585 1.00 70.56 91 VAL A N 1
ATOM 689 C CA . VAL A 1 91 ? -1.076 3.839 12.127 1.00 70.56 91 VAL A CA 1
ATOM 690 C C . VAL A 1 91 ? -0.916 3.847 13.647 1.00 70.56 91 VAL A C 1
ATOM 692 O O . VAL A 1 91 ? -1.824 3.409 14.353 1.00 70.56 91 VAL A O 1
ATOM 695 N N . HIS A 1 92 ? 0.166 4.443 14.155 1.00 71.25 92 HIS A N 1
ATOM 696 C CA . HIS A 1 92 ? 0.405 4.579 15.595 1.00 71.25 92 HIS A CA 1
ATOM 697 C C . HIS A 1 92 ? -0.635 5.457 16.292 1.00 71.25 92 HIS A C 1
ATOM 699 O O . HIS A 1 92 ? -1.057 5.131 17.399 1.00 71.25 92 HIS A O 1
ATOM 705 N N . ALA A 1 93 ? -1.103 6.526 15.646 1.00 70.38 93 ALA A N 1
ATOM 706 C CA . ALA A 1 93 ? -2.173 7.371 16.171 1.00 70.38 93 ALA A CA 1
ATOM 707 C C . ALA A 1 93 ? -3.489 6.591 16.363 1.00 70.38 93 ALA A C 1
ATOM 709 O O . ALA A 1 93 ? -4.152 6.731 17.394 1.00 70.38 93 ALA A O 1
ATOM 710 N N . VAL A 1 94 ? -3.846 5.722 15.408 1.00 68.94 94 VAL A N 1
ATOM 711 C CA . VAL A 1 94 ? -5.046 4.873 15.506 1.00 68.94 94 VAL A CA 1
ATOM 712 C C . VAL A 1 94 ? -4.905 3.819 16.605 1.00 68.94 94 VAL A C 1
ATOM 714 O O . VAL A 1 94 ? -5.835 3.637 17.389 1.00 68.94 94 VAL A O 1
ATOM 717 N N . GLU A 1 95 ? -3.756 3.149 16.707 1.00 65.94 95 GLU A N 1
ATOM 718 C CA . GLU A 1 95 ? -3.526 2.117 17.730 1.00 65.94 95 GLU A CA 1
ATOM 719 C C . GLU A 1 95 ? -3.387 2.700 19.144 1.00 65.94 95 GLU A C 1
ATOM 721 O O . GLU A 1 95 ? -3.855 2.105 20.116 1.00 65.94 95 GLU A O 1
ATOM 726 N N . GLY A 1 96 ? -2.803 3.894 19.260 1.00 63.25 96 GLY A N 1
ATOM 727 C CA . GLY A 1 96 ? -2.675 4.647 20.507 1.00 63.25 96 GLY A CA 1
ATOM 728 C C . GLY A 1 96 ? -3.945 5.391 20.930 1.00 63.25 96 GLY A C 1
ATOM 729 O O . GLY A 1 96 ? -3.953 6.007 21.997 1.00 63.25 96 GLY A O 1
ATOM 730 N N . ASN A 1 97 ? -5.016 5.340 20.126 1.00 57.22 97 ASN A N 1
ATOM 731 C CA . ASN A 1 97 ? -6.274 6.060 20.351 1.00 57.22 97 ASN A CA 1
ATOM 732 C C . ASN A 1 97 ? -6.092 7.597 20.430 1.00 57.22 97 ASN A C 1
ATOM 734 O O . ASN A 1 97 ? -6.864 8.297 21.090 1.00 57.22 97 ASN A O 1
ATOM 738 N N . GLN A 1 98 ? -5.052 8.124 19.775 1.00 54.44 98 GLN A N 1
ATOM 739 C CA . GLN A 1 98 ? -4.703 9.543 19.726 1.00 54.44 98 GLN A CA 1
ATOM 740 C C . GLN A 1 98 ? -5.185 10.134 18.393 1.00 54.44 98 GLN A C 1
ATOM 742 O O . GLN A 1 98 ? -4.467 10.136 17.403 1.00 54.44 98 GLN A O 1
ATOM 747 N N . PHE A 1 99 ? -6.430 10.618 18.348 1.00 51.66 99 PHE A N 1
ATOM 748 C CA . PHE A 1 99 ? -7.060 11.131 17.116 1.00 51.66 99 PHE A CA 1
ATOM 749 C C . PHE A 1 99 ? -6.774 12.615 16.805 1.00 51.66 99 PHE A C 1
ATOM 751 O O . PHE A 1 99 ? -7.369 13.170 15.878 1.00 51.66 99 PHE A O 1
ATOM 758 N N . GLU A 1 100 ? -5.889 13.286 17.546 1.00 43.94 100 GLU A N 1
ATOM 759 C CA . GLU A 1 100 ? -5.479 14.654 17.206 1.00 43.94 100 GLU A CA 1
ATOM 760 C C . GLU A 1 100 ? -4.559 14.632 15.973 1.00 43.94 100 GLU A C 1
ATOM 762 O O . GLU A 1 100 ? -3.483 14.048 16.008 1.00 43.94 100 GLU A O 1
ATOM 767 N N . GLY A 1 101 ? -4.991 15.246 14.862 1.00 51.22 101 GLY A N 1
ATOM 768 C CA . GLY A 1 101 ? -4.179 15.397 13.638 1.00 51.22 101 GLY A CA 1
ATOM 769 C C . GLY A 1 101 ? -4.548 14.491 12.453 1.00 51.22 101 GLY A C 1
ATOM 770 O O . GLY A 1 101 ? -3.999 14.655 11.366 1.00 51.22 101 GLY A O 1
ATOM 771 N N . ALA A 1 102 ? -5.532 13.592 12.589 1.00 43.97 102 ALA A N 1
ATOM 772 C CA . ALA A 1 102 ? -5.929 12.657 11.521 1.00 43.97 102 ALA A CA 1
ATOM 773 C C . ALA A 1 102 ? -6.317 13.333 10.180 1.00 43.97 102 ALA A C 1
ATOM 775 O O . ALA A 1 102 ? -6.169 12.733 9.114 1.00 43.97 102 ALA A O 1
ATOM 776 N N . GLY A 1 103 ? -6.784 14.587 10.220 1.00 47.78 103 GLY A N 1
ATOM 777 C CA . GLY A 1 103 ? -7.085 15.384 9.024 1.00 47.78 103 GLY A CA 1
ATOM 778 C C . GLY A 1 103 ? -5.840 15.812 8.237 1.00 47.78 103 GLY A C 1
ATOM 779 O O . GLY A 1 103 ? -5.823 15.682 7.015 1.00 47.78 103 GLY A O 1
ATOM 780 N N . GLU A 1 104 ? -4.770 16.233 8.920 1.00 50.50 104 GLU A N 1
ATOM 781 C CA . GLU A 1 104 ? -3.505 16.620 8.271 1.00 50.50 104 GLU A CA 1
ATOM 782 C C . GLU A 1 104 ? -2.829 15.421 7.602 1.00 50.50 104 GLU A C 1
ATOM 784 O O . GLU A 1 104 ? -2.295 15.529 6.497 1.00 50.50 104 GLU A O 1
ATOM 789 N N . ILE A 1 105 ? -2.921 14.245 8.220 1.00 52.25 105 ILE A N 1
ATOM 790 C CA . ILE A 1 105 ? -2.403 12.994 7.659 1.00 52.25 105 ILE A CA 1
ATOM 791 C C . ILE A 1 105 ? -3.139 12.632 6.358 1.00 52.25 105 ILE A C 1
ATOM 793 O O . ILE A 1 105 ? -2.511 12.246 5.367 1.00 52.25 105 ILE A O 1
ATOM 797 N N . ALA A 1 106 ? -4.467 12.783 6.329 1.00 48.78 106 ALA A N 1
ATOM 798 C CA . ALA A 1 106 ? -5.282 12.473 5.157 1.00 48.78 106 ALA A CA 1
ATOM 799 C C . ALA A 1 106 ? -4.986 13.411 3.971 1.00 48.78 106 ALA A C 1
ATOM 801 O O . ALA A 1 106 ? -4.824 12.939 2.838 1.00 48.78 106 ALA A O 1
ATOM 802 N N . ASP A 1 107 ? -4.864 14.715 4.228 1.00 48.47 107 ASP A N 1
ATOM 803 C CA . ASP A 1 107 ? -4.562 15.714 3.199 1.00 48.47 107 ASP A CA 1
ATOM 804 C C . ASP A 1 107 ? -3.140 15.546 2.653 1.00 48.47 107 ASP A C 1
ATOM 806 O O . ASP A 1 107 ? -2.930 15.503 1.434 1.00 48.47 107 ASP A O 1
ATOM 810 N N . THR A 1 108 ? -2.165 15.313 3.530 1.00 53.44 108 THR A N 1
ATOM 811 C CA . THR A 1 108 ? -0.767 15.137 3.119 1.00 53.44 108 THR A CA 1
ATOM 812 C C . THR A 1 108 ? -0.559 13.811 2.376 1.00 53.44 108 THR A C 1
ATOM 814 O O . THR A 1 108 ? 0.141 13.755 1.360 1.00 53.44 108 THR A O 1
ATOM 817 N N . GLY A 1 109 ? -1.253 12.741 2.784 1.00 47.75 109 GLY A N 1
ATOM 818 C CA . GLY A 1 109 ? -1.285 11.469 2.055 1.00 47.75 109 GLY A CA 1
ATOM 819 C C . GLY A 1 109 ? -1.934 11.580 0.666 1.00 47.75 109 GLY A C 1
ATOM 820 O O . GLY A 1 109 ? -1.577 10.847 -0.267 1.00 47.75 109 GLY A O 1
ATOM 821 N N . LEU A 1 110 ? -2.874 12.511 0.478 1.00 51.78 110 LEU A N 1
ATOM 822 C CA . LEU A 1 110 ? -3.459 12.813 -0.827 1.00 51.78 110 LEU A CA 1
ATOM 823 C C . LEU A 1 110 ? -2.492 13.608 -1.717 1.00 51.78 110 LEU A C 1
ATOM 825 O O . LEU A 1 110 ? -2.381 13.313 -2.912 1.00 51.78 110 LEU A O 1
ATOM 829 N N . GLU A 1 111 ? -1.761 14.573 -1.161 1.00 50.03 111 GLU A N 1
ATOM 830 C CA . GLU A 1 111 ? -0.729 15.322 -1.888 1.00 50.03 111 GLU A CA 1
ATOM 831 C C . GLU A 1 111 ? 0.448 14.440 -2.310 1.00 50.03 111 GLU A C 1
ATOM 833 O O . GLU A 1 111 ? 0.893 14.496 -3.461 1.00 50.03 111 GLU A O 1
ATOM 838 N N . ALA A 1 112 ? 0.883 13.549 -1.426 1.00 49.16 112 ALA A N 1
ATOM 839 C CA . ALA A 1 112 ? 1.860 12.510 -1.708 1.00 49.16 112 ALA A CA 1
ATOM 840 C C . ALA A 1 112 ? 1.464 11.657 -2.921 1.00 49.16 112 ALA A C 1
ATOM 842 O O . ALA A 1 112 ? 2.235 11.534 -3.875 1.00 49.16 112 ALA A O 1
ATOM 843 N N . ALA A 1 113 ? 0.226 11.147 -2.933 1.00 47.38 113 ALA A N 1
ATOM 844 C CA . ALA A 1 113 ? -0.322 10.358 -4.037 1.00 47.38 113 ALA A CA 1
ATOM 845 C C . ALA A 1 113 ? -0.395 11.151 -5.358 1.00 47.38 113 ALA A C 1
ATOM 847 O O . ALA A 1 113 ? -0.218 10.597 -6.454 1.00 47.38 113 ALA A O 1
ATOM 848 N N . ARG A 1 114 ? -0.628 12.470 -5.282 1.00 55.28 114 ARG A N 1
ATOM 849 C CA . ARG A 1 114 ? -0.551 13.369 -6.445 1.00 55.28 114 ARG A CA 1
ATOM 850 C C . ARG A 1 114 ? 0.887 13.520 -6.937 1.00 55.28 114 ARG A C 1
ATOM 852 O O . ARG A 1 114 ? 1.105 13.512 -8.149 1.00 55.28 114 ARG A O 1
ATOM 859 N N . ARG A 1 115 ? 1.867 13.611 -6.035 1.00 54.75 115 ARG A N 1
ATOM 860 C CA . ARG A 1 115 ? 3.301 13.696 -6.360 1.00 54.75 115 ARG A CA 1
ATOM 861 C C . ARG A 1 115 ? 3.783 12.434 -7.074 1.00 54.75 115 ARG A C 1
ATOM 863 O O . ARG A 1 115 ? 4.377 12.536 -8.143 1.00 54.75 115 ARG A O 1
ATOM 870 N N . THR A 1 116 ? 3.401 11.254 -6.588 1.00 48.59 116 THR A N 1
ATOM 871 C CA . THR A 1 116 ? 3.689 9.975 -7.262 1.00 48.59 116 THR A CA 1
ATOM 872 C C . THR A 1 116 ? 3.003 9.879 -8.618 1.00 48.59 116 THR A C 1
ATOM 874 O O . THR A 1 116 ? 3.597 9.411 -9.585 1.00 48.59 116 THR A O 1
ATOM 877 N N . SER A 1 117 ? 1.760 10.356 -8.730 1.00 50.06 117 SER A N 1
ATOM 878 C CA . SER A 1 117 ? 1.058 10.396 -10.019 1.00 50.06 117 SER A CA 1
ATOM 879 C C . SER A 1 117 ? 1.770 11.300 -11.031 1.00 50.06 117 SER A C 1
ATOM 881 O O . SER A 1 117 ? 1.821 10.962 -12.212 1.00 50.06 117 SER A O 1
ATOM 883 N N . ARG A 1 118 ? 2.371 12.408 -10.576 1.00 58.03 118 ARG A N 1
ATOM 884 C CA . ARG A 1 118 ? 3.206 13.282 -11.413 1.00 58.03 118 ARG A CA 1
ATOM 885 C C . ARG A 1 118 ? 4.528 12.626 -11.798 1.00 58.03 118 ARG A C 1
ATOM 887 O O . ARG A 1 118 ? 4.891 12.714 -12.962 1.00 58.03 118 ARG A O 1
ATOM 894 N N . LEU A 1 119 ? 5.206 11.944 -10.876 1.00 52.72 119 LEU A N 1
ATOM 895 C CA . LEU A 1 119 ? 6.459 11.236 -11.167 1.00 52.72 119 LEU A CA 1
ATOM 896 C C . LEU A 1 119 ? 6.243 10.094 -12.162 1.00 52.72 119 LEU A C 1
ATOM 89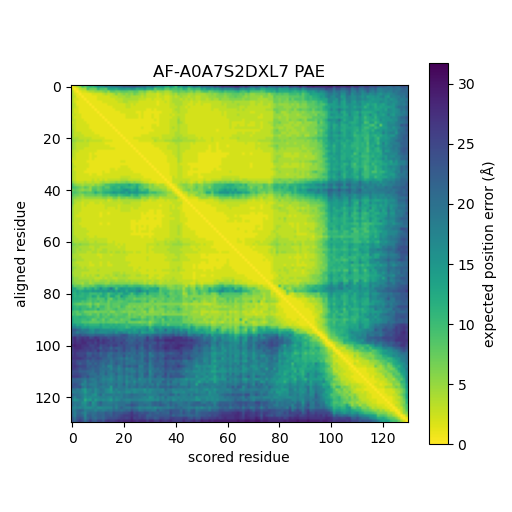8 O O . LEU A 1 119 ? 6.968 9.988 -13.145 1.00 52.72 119 LEU A O 1
ATOM 902 N N . VAL A 1 120 ? 5.186 9.297 -11.983 1.00 48.50 120 VAL A N 1
ATOM 903 C CA . VAL A 1 120 ? 4.817 8.252 -12.946 1.00 48.50 120 VAL A CA 1
ATOM 904 C C . VAL A 1 120 ? 4.463 8.858 -14.306 1.00 48.50 120 VAL A C 1
ATOM 906 O O . VAL A 1 120 ? 4.902 8.345 -15.330 1.00 48.50 120 VAL A O 1
ATOM 909 N N . ALA A 1 121 ? 3.712 9.962 -14.342 1.00 54.34 121 ALA A N 1
ATOM 910 C CA . ALA A 1 121 ? 3.394 10.642 -15.597 1.00 54.34 121 ALA A CA 1
ATOM 911 C C . ALA A 1 121 ? 4.636 11.241 -16.281 1.00 54.34 121 ALA A C 1
ATOM 913 O O . ALA A 1 121 ? 4.735 11.187 -17.504 1.00 54.34 121 ALA A O 1
ATOM 914 N N . ALA A 1 122 ? 5.581 11.784 -15.510 1.00 54.81 122 ALA A N 1
ATOM 915 C CA . ALA A 1 122 ? 6.839 12.322 -16.018 1.00 54.81 122 ALA A CA 1
ATOM 916 C C . ALA A 1 122 ? 7.708 11.211 -16.614 1.00 54.81 122 ALA A C 1
ATOM 918 O O . ALA A 1 122 ? 8.130 11.325 -17.756 1.00 54.81 122 ALA A O 1
ATOM 919 N N . VAL A 1 123 ? 7.866 10.093 -15.902 1.00 50.44 123 VAL A N 1
ATOM 920 C CA . VAL A 1 123 ? 8.611 8.921 -16.381 1.00 50.44 123 VAL A CA 1
ATOM 921 C C . VAL A 1 123 ? 7.999 8.338 -17.658 1.00 50.44 123 VAL A C 1
ATOM 923 O O . VAL A 1 123 ? 8.729 8.016 -18.590 1.00 50.44 123 VAL A O 1
ATOM 926 N N . VAL A 1 124 ? 6.669 8.216 -17.734 1.00 49.19 124 VAL A N 1
ATOM 927 C CA . VAL A 1 124 ? 5.983 7.726 -18.947 1.00 49.19 124 VAL A CA 1
ATOM 928 C C . VAL A 1 124 ? 6.193 8.675 -20.128 1.00 49.19 124 VAL A C 1
ATOM 930 O O . VAL A 1 124 ? 6.348 8.218 -21.257 1.00 49.19 124 VAL A O 1
ATOM 933 N N . ARG A 1 125 ? 6.220 9.988 -19.881 1.00 53.78 125 ARG A N 1
ATOM 934 C CA . ARG A 1 125 ? 6.454 10.997 -20.919 1.00 53.78 125 ARG A CA 1
ATOM 935 C C . ARG A 1 125 ? 7.909 10.986 -21.409 1.00 53.78 125 ARG A C 1
ATOM 937 O O . ARG A 1 125 ? 8.125 11.142 -22.603 1.00 53.78 125 ARG A O 1
ATOM 944 N N . ASP A 1 126 ? 8.866 10.728 -20.521 1.00 49.84 126 ASP A N 1
ATOM 945 C CA . ASP A 1 126 ? 10.295 10.601 -20.848 1.00 49.84 126 ASP A CA 1
ATOM 946 C C . ASP A 1 126 ? 10.620 9.291 -21.589 1.00 49.84 126 ASP A C 1
ATOM 948 O O . ASP A 1 126 ? 11.488 9.247 -22.452 1.00 49.84 126 ASP A O 1
ATOM 952 N N . SER A 1 127 ? 9.863 8.222 -21.317 1.00 46.38 127 SER A N 1
ATOM 953 C CA . SER A 1 127 ? 10.031 6.916 -21.982 1.00 46.38 127 SER A CA 1
ATOM 954 C C . SER A 1 127 ? 9.360 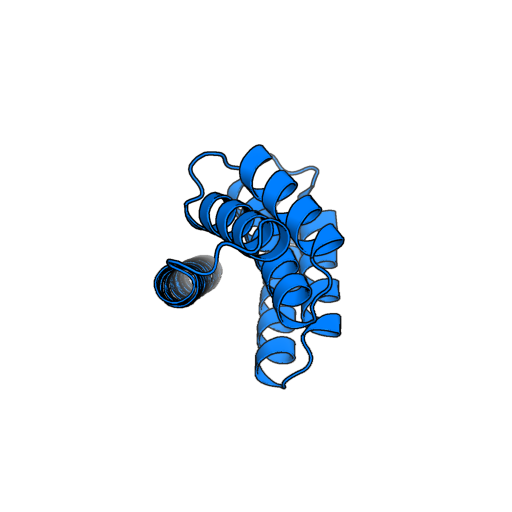6.837 -23.365 1.00 46.38 127 SER A C 1
ATOM 956 O O . SER A 1 127 ? 9.515 5.839 -24.063 1.00 46.38 127 SER A O 1
ATOM 958 N N . GLY A 1 128 ? 8.584 7.857 -23.754 1.00 43.72 128 GLY A N 1
ATOM 959 C CA . GLY A 1 128 ? 7.839 7.921 -25.019 1.00 43.72 128 GLY A CA 1
ATOM 960 C C . GLY A 1 128 ? 8.445 8.848 -26.078 1.00 43.72 128 GLY A C 1
ATOM 961 O O . GLY A 1 128 ? 7.790 9.109 -27.083 1.00 43.72 128 GLY A O 1
ATOM 962 N N . GLY A 1 129 ? 9.652 9.375 -25.850 1.00 42.19 129 GLY A N 1
ATOM 963 C CA . GLY A 1 129 ? 10.393 10.191 -26.813 1.00 42.19 129 GLY A CA 1
ATOM 964 C C . GLY A 1 129 ? 11.353 9.359 -27.665 1.00 42.19 129 GLY A C 1
ATOM 965 O O . GLY A 1 129 ? 12.555 9.378 -27.413 1.00 42.19 129 GLY A O 1
ATOM 966 N N . LEU A 1 130 ? 10.819 8.648 -28.661 1.00 38.91 130 LEU A N 1
ATOM 967 C CA . LEU A 1 130 ? 11.537 8.164 -29.849 1.00 38.91 130 LEU A CA 1
ATOM 968 C C . LEU A 1 130 ? 10.727 8.529 -31.093 1.00 38.91 130 LEU A C 1
ATOM 970 O O . LEU A 1 130 ? 9.495 8.305 -31.064 1.00 38.91 130 LEU A O 1
#

Mean predicted aligned error: 9.78 Å

Secondary structure (DSSP, 8-state):
-HHHHHHHHHHHHHHHHHHHTT-HHHHHHHHHHHHHHHTTSS--HHHHHHHHHHHHHHHHTT-HHHHHHHHHHHHHH-TT-HHHHHHHHHHHHHHTT--TTHHHHHHHHHHHHHHHHHHHHHHHHHTT--

Radius of gyration: 14.28 Å; Cα contacts (8 Å, |Δi|>4): 161; chains: 1; bounding box: 33×24×50 Å

Organism: NCBI:txid327968

pLDDT: mean 74.52, std 16.44, range [38.91, 95.31]